Protein AF-A0A529I3W4-F1 (afdb_monomer)

Solvent-access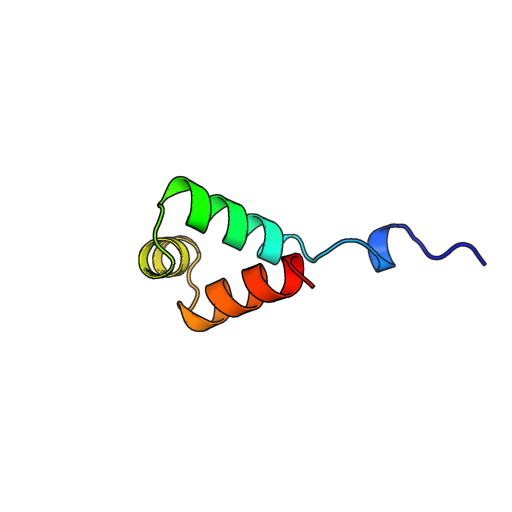ible surface area (backbone atoms only — not comparable to full-atom values): 2965 Å² total; per-residue (Å²): 135,84,77,58,70,72,84,75,52,78,61,68,69,30,57,51,39,43,51,39,22,62,78,64,72,31,50,62,59,28,9,63,76,70,76,49,50,44,66,55,38,52,50,32,40,56,64,72,75,108

Nearest PDB structures (foldseek):
  4pzj-assembly1_A-2  TM=9.961E-01  e=4.787E-02  Eggerthella lenta DSM 2243
  5y9s-assembly1_B  TM=9.296E-01  e=5.868E-02  Vibrio vulnificus CMCP6
  5y9s-assembly1_C  TM=9.290E-01  e=6.280E-02  Vibrio vulnificus CMCP6
  5y9s-assembly1_D  TM=9.101E-01  e=8.816E-02  Vibrio vulnificus CMCP6
  6m5f-assembly1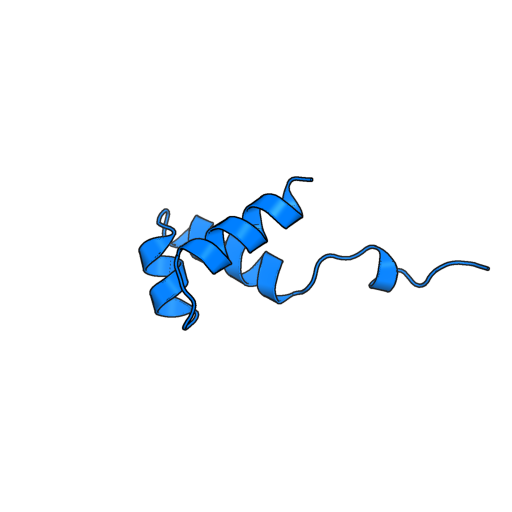_C  TM=9.400E-01  e=6.751E-01  Pseudomonas aeruginosa PAO1

pLDDT: mean 91.01, std 13.65, range [47.31, 98.81]

Structure (mmCIF, N/CA/C/O backbone):
data_AF-A0A529I3W4-F1
#
_entry.id   AF-A0A529I3W4-F1
#
loop_
_atom_site.group_PDB
_atom_site.id
_atom_site.type_symbol
_atom_site.label_atom_id
_atom_site.label_alt_id
_atom_site.label_comp_id
_atom_site.label_asym_id
_atom_site.label_entity_id
_atom_site.label_seq_id
_atom_site.pdbx_PDB_ins_code
_atom_site.Cartn_x
_atom_site.Cartn_y
_atom_site.Cartn_z
_atom_site.occupancy
_atom_site.B_iso_or_equiv
_atom_site.auth_seq_id
_atom_site.auth_comp_id
_atom_site.auth_asym_id
_atom_site.auth_atom_id
_atom_site.pdbx_PDB_model_num
ATOM 1 N N . MET A 1 1 ? 21.552 -10.704 -27.468 1.00 47.31 1 MET A N 1
ATOM 2 C CA . MET A 1 1 ? 20.866 -11.224 -26.267 1.00 47.31 1 MET A CA 1
ATOM 3 C C . MET A 1 1 ? 19.820 -10.201 -25.849 1.00 47.31 1 MET A C 1
ATOM 5 O O . MET A 1 1 ? 20.123 -9.330 -25.050 1.00 47.31 1 MET A O 1
ATOM 9 N N . ALA A 1 2 ? 18.644 -10.215 -26.484 1.00 52.66 2 ALA A N 1
ATOM 10 C CA . ALA A 1 2 ? 17.552 -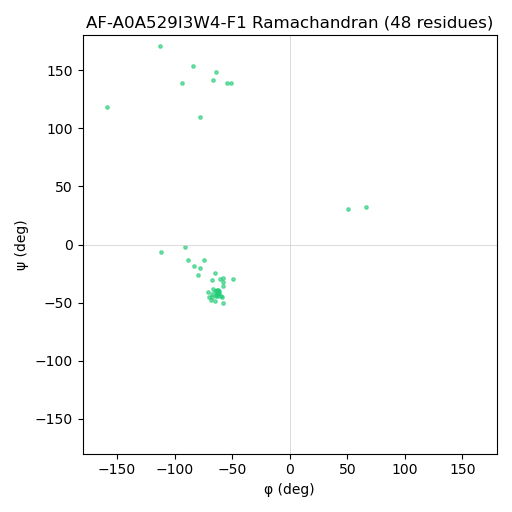9.309 -26.129 1.00 52.66 2 ALA A CA 1
ATOM 11 C C . ALA A 1 2 ? 16.878 -9.859 -24.864 1.00 52.66 2 ALA A C 1
ATOM 13 O O . ALA A 1 2 ? 16.286 -10.938 -24.914 1.00 52.66 2 ALA A O 1
ATOM 14 N N . GLY A 1 3 ? 17.053 -9.172 -23.730 1.00 56.94 3 GLY A N 1
ATOM 15 C CA . GLY A 1 3 ? 16.346 -9.490 -22.488 1.00 56.94 3 GLY A CA 1
ATOM 16 C C . GLY A 1 3 ? 14.843 -9.493 -22.746 1.00 56.94 3 GLY A C 1
ATOM 17 O O . GLY A 1 3 ? 14.342 -8.686 -23.534 1.00 56.94 3 GLY A O 1
ATOM 18 N N . ARG A 1 4 ? 14.125 -10.453 -22.164 1.00 72.19 4 ARG A N 1
ATOM 19 C CA . ARG A 1 4 ? 12.683 -10.562 -22.392 1.00 72.19 4 ARG A CA 1
ATOM 20 C C . ARG A 1 4 ? 12.042 -9.328 -21.767 1.00 72.19 4 ARG A C 1
ATOM 22 O O . ARG A 1 4 ? 12.440 -8.928 -20.684 1.00 72.19 4 ARG A O 1
ATOM 29 N N . VAL A 1 5 ? 11.025 -8.756 -22.406 1.00 62.75 5 VAL A N 1
ATOM 30 C CA . VAL A 1 5 ? 10.267 -7.607 -21.863 1.00 62.75 5 VAL A CA 1
ATOM 31 C C . VAL A 1 5 ? 9.817 -7.855 -20.410 1.00 62.75 5 VAL A C 1
ATOM 33 O O . VAL A 1 5 ? 9.764 -6.927 -19.615 1.00 62.75 5 VAL A O 1
ATOM 36 N N . ALA A 1 6 ? 9.585 -9.119 -20.041 1.00 61.12 6 ALA A N 1
ATOM 37 C CA . ALA A 1 6 ? 9.268 -9.548 -18.681 1.00 61.12 6 ALA A CA 1
ATOM 38 C C . ALA A 1 6 ? 10.327 -9.188 -17.617 1.00 61.12 6 ALA A C 1
ATOM 40 O O . ALA A 1 6 ? 9.947 -8.981 -16.473 1.00 61.12 6 ALA A O 1
ATOM 41 N N . ASP A 1 7 ? 11.613 -9.074 -17.970 1.00 67.31 7 ASP A N 1
ATOM 42 C CA . ASP A 1 7 ? 12.676 -8.681 -17.028 1.00 67.31 7 ASP A CA 1
ATOM 43 C C . ASP A 1 7 ? 12.642 -7.174 -16.690 1.00 67.31 7 ASP A C 1
ATOM 45 O O . ASP A 1 7 ? 13.299 -6.742 -15.748 1.00 67.31 7 ASP A O 1
ATOM 49 N N . ALA A 1 8 ? 11.883 -6.370 -17.446 1.00 77.81 8 ALA A N 1
ATOM 50 C CA . ALA A 1 8 ? 11.771 -4.918 -17.272 1.00 77.81 8 ALA A CA 1
ATOM 51 C C . ALA A 1 8 ? 10.388 -4.455 -16.783 1.00 77.81 8 ALA A C 1
ATOM 53 O O . ALA A 1 8 ? 10.196 -3.267 -16.529 1.00 77.81 8 ALA A O 1
ATOM 54 N N . LEU A 1 9 ? 9.410 -5.361 -16.685 1.00 85.81 9 LEU A N 1
ATOM 55 C CA . LEU A 1 9 ? 8.060 -5.017 -16.248 1.00 85.81 9 LEU A CA 1
ATOM 56 C C . LEU A 1 9 ? 7.914 -5.223 -14.736 1.00 85.81 9 LEU A C 1
ATOM 58 O O . LEU A 1 9 ? 8.376 -6.239 -14.212 1.00 85.81 9 LEU A O 1
ATOM 62 N N . PRO A 1 10 ? 7.236 -4.305 -14.027 1.00 87.69 10 PRO A N 1
ATOM 63 C CA . PRO A 1 10 ? 6.969 -4.488 -12.613 1.00 87.69 10 PRO A CA 1
ATOM 64 C C . PRO A 1 10 ? 6.058 -5.709 -12.387 1.00 87.69 10 PRO A C 1
ATOM 66 O O . PRO A 1 10 ? 5.188 -5.999 -13.218 1.00 87.69 10 PRO A O 1
ATOM 69 N N . PRO A 1 11 ? 6.202 -6.410 -11.250 1.00 93.00 11 PRO A N 1
ATOM 70 C CA . PRO A 1 11 ? 5.258 -7.434 -10.826 1.00 93.00 11 PRO A CA 1
ATOM 71 C C . PRO A 1 11 ? 3.809 -6.928 -10.839 1.00 93.00 11 PRO A C 1
ATOM 73 O O . PRO A 1 11 ? 3.516 -5.817 -10.391 1.00 93.00 11 PRO A O 1
ATOM 76 N N . LEU A 1 12 ? 2.875 -7.768 -11.297 1.00 94.44 12 LEU A N 1
ATOM 77 C CA . LEU A 1 12 ? 1.456 -7.400 -11.411 1.00 94.44 12 LEU A CA 1
ATOM 78 C C . LEU A 1 12 ? 0.837 -6.970 -10.074 1.00 94.44 12 LEU A C 1
ATOM 80 O O . LEU A 1 12 ? -0.032 -6.099 -10.049 1.00 94.44 12 LEU A O 1
ATOM 84 N N . ASP A 1 13 ? 1.298 -7.535 -8.960 1.00 95.38 13 ASP A N 1
ATOM 85 C CA . ASP A 1 13 ? 0.805 -7.166 -7.631 1.00 95.38 13 ASP A CA 1
ATOM 86 C C . ASP A 1 13 ? 1.143 -5.720 -7.251 1.00 95.38 13 ASP A C 1
ATOM 88 O O . ASP A 1 13 ? 0.407 -5.098 -6.476 1.00 95.38 13 ASP A O 1
ATOM 92 N N . TRP A 1 14 ? 2.193 -5.142 -7.843 1.00 96.50 14 TRP A N 1
ATOM 93 C CA . TRP A 1 14 ? 2.503 -3.731 -7.643 1.00 96.50 14 TRP A CA 1
ATOM 94 C C . TRP A 1 14 ? 1.469 -2.849 -8.335 1.00 96.50 14 TRP A C 1
ATOM 96 O O . TRP A 1 14 ? 0.924 -1.937 -7.715 1.00 96.50 14 TRP A O 1
ATOM 106 N N . LEU A 1 15 ? 1.116 -3.181 -9.581 1.00 96.69 15 LEU A N 1
ATOM 107 C CA . LEU A 1 15 ? 0.073 -2.478 -10.334 1.00 96.69 15 LEU A CA 1
ATOM 108 C C . LEU A 1 15 ? -1.297 -2.595 -9.654 1.00 96.69 15 LEU A C 1
ATOM 110 O O . LEU A 1 15 ? -2.034 -1.614 -9.592 1.00 96.69 15 LEU A O 1
ATOM 114 N N . ARG A 1 16 ? -1.620 -3.764 -9.086 1.00 97.75 16 ARG A N 1
ATOM 115 C CA . ARG A 1 16 ? -2.853 -3.969 -8.303 1.00 97.75 16 ARG A CA 1
ATOM 116 C C . ARG A 1 16 ? -2.886 -3.102 -7.047 1.00 97.75 16 ARG A C 1
ATOM 118 O O . ARG A 1 16 ? -3.916 -2.519 -6.731 1.00 97.75 16 ARG A O 1
ATOM 125 N N . SER A 1 17 ? -1.754 -2.986 -6.354 1.00 98.38 17 SER A N 1
ATOM 126 C CA . SER A 1 17 ? -1.638 -2.126 -5.169 1.00 98.38 17 SER A CA 1
ATOM 127 C C . SER A 1 17 ? -1.819 -0.650 -5.525 1.00 98.38 17 SER A C 1
ATOM 129 O O . SER A 1 17 ? -2.498 0.075 -4.799 1.00 98.38 17 SER A O 1
ATOM 131 N N . PHE A 1 18 ? -1.261 -0.220 -6.659 1.00 98.12 18 PHE A N 1
ATOM 132 C CA . PHE A 1 18 ? -1.426 1.136 -7.177 1.00 98.12 18 PHE A CA 1
ATOM 133 C C . PHE A 1 18 ? -2.878 1.444 -7.572 1.00 98.12 18 PHE A C 1
ATOM 135 O O . PHE A 1 18 ? -3.418 2.456 -7.131 1.00 98.12 18 PHE A O 1
ATOM 142 N N . GLU A 1 19 ? -3.533 0.569 -8.344 1.00 98.25 19 GLU A N 1
ATOM 143 C CA . GLU A 1 19 ? -4.939 0.745 -8.741 1.00 98.25 19 GLU A CA 1
ATOM 144 C C . GLU A 1 19 ? -5.861 0.856 -7.524 1.00 98.25 19 GLU A C 1
ATOM 146 O O . GLU A 1 19 ? -6.613 1.827 -7.419 1.00 98.25 19 GLU A O 1
ATOM 151 N N . ALA A 1 20 ? -5.759 -0.079 -6.575 1.00 98.75 20 ALA A N 1
ATOM 152 C CA . ALA A 1 20 ? -6.617 -0.090 -5.396 1.00 98.75 20 ALA A CA 1
ATOM 153 C C . ALA A 1 20 ? -6.395 1.158 -4.529 1.00 98.75 20 ALA A C 1
ATOM 155 O O . ALA A 1 20 ? -7.354 1.789 -4.079 1.00 98.75 20 ALA A O 1
ATOM 156 N N . ALA A 1 21 ? -5.135 1.561 -4.332 1.00 98.62 21 ALA A N 1
ATOM 157 C CA . ALA A 1 21 ? -4.803 2.773 -3.593 1.00 98.62 21 ALA A CA 1
ATOM 158 C C . ALA A 1 21 ? -5.335 4.042 -4.270 1.00 98.62 21 ALA A C 1
ATOM 160 O O . ALA A 1 21 ? -5.832 4.925 -3.572 1.00 98.62 21 ALA A O 1
ATOM 161 N N . ALA A 1 22 ? -5.274 4.126 -5.601 1.00 98.25 22 ALA A N 1
ATOM 162 C CA . ALA A 1 22 ? -5.807 5.252 -6.361 1.00 98.25 22 ALA A CA 1
ATOM 163 C C . ALA A 1 22 ? -7.343 5.301 -6.302 1.00 98.25 22 ALA A C 1
ATOM 165 O O . ALA A 1 22 ? -7.914 6.342 -5.976 1.00 98.25 22 ALA A O 1
ATOM 166 N N . ARG A 1 23 ? -8.022 4.169 -6.537 1.00 98.69 23 ARG A N 1
ATOM 167 C CA . ARG A 1 23 ? -9.491 4.069 -6.495 1.00 98.69 23 ARG A CA 1
ATOM 168 C C . ARG A 1 23 ? -10.055 4.390 -5.114 1.00 98.69 23 ARG A C 1
ATOM 170 O O . ARG A 1 23 ? -11.073 5.070 -5.013 1.00 98.69 23 ARG A O 1
ATOM 177 N N . LEU A 1 24 ? -9.411 3.898 -4.059 1.00 98.69 24 LEU A N 1
ATOM 178 C CA . LEU A 1 24 ? -9.860 4.095 -2.678 1.00 98.69 24 LEU A CA 1
ATOM 179 C C . LEU A 1 24 ? -9.313 5.380 -2.050 1.00 98.69 24 LEU A C 1
ATOM 181 O O . LEU A 1 24 ? -9.773 5.774 -0.980 1.00 98.69 24 LEU A O 1
ATOM 185 N N . SER A 1 25 ? -8.318 6.015 -2.679 1.00 98.38 25 SER A N 1
ATOM 186 C CA . SER A 1 25 ? -7.579 7.166 -2.139 1.00 98.38 25 SER A CA 1
ATOM 187 C C . SER A 1 25 ? -7.053 6.931 -0.711 1.00 98.38 25 SER A C 1
ATOM 189 O O . SER A 1 25 ? -6.968 7.856 0.096 1.00 98.38 25 SER A O 1
ATOM 191 N N . ASN A 1 26 ? -6.744 5.675 -0.363 1.00 98.50 26 ASN A N 1
ATOM 192 C CA . ASN A 1 26 ? -6.373 5.277 0.995 1.00 98.50 26 ASN A CA 1
ATOM 193 C C . ASN A 1 26 ? -5.583 3.956 1.008 1.00 98.50 26 ASN A C 1
ATOM 195 O O . ASN A 1 26 ? -6.109 2.896 0.667 1.00 98.50 26 ASN A O 1
ATOM 199 N N . PHE A 1 27 ? -4.334 3.998 1.482 1.00 98.19 27 PHE A N 1
ATOM 200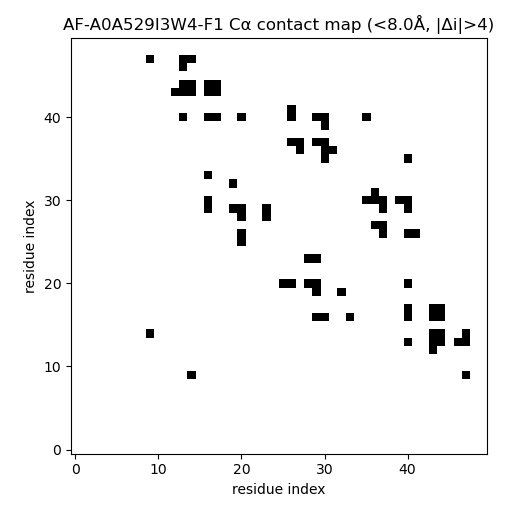 C CA . PHE A 1 27 ? -3.465 2.816 1.549 1.00 98.19 27 PHE A CA 1
ATOM 201 C C . 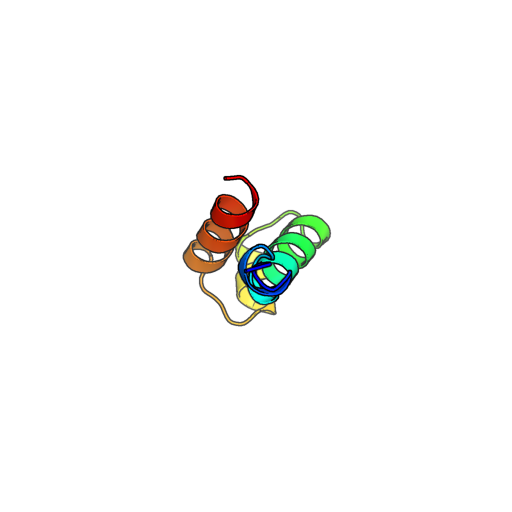PHE A 1 27 ? -3.922 1.75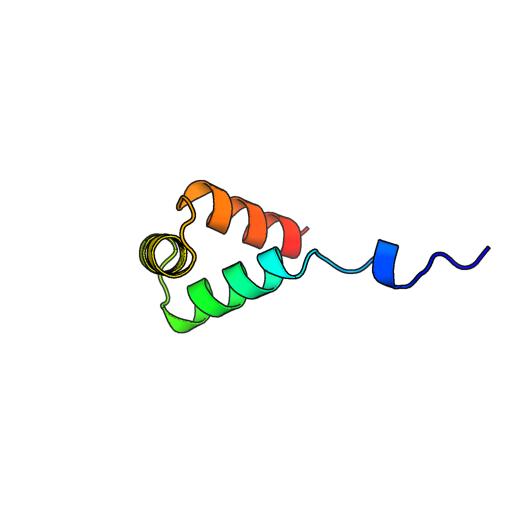9 2.557 1.00 98.19 27 PHE A C 1
ATOM 203 O O . PHE A 1 27 ? -3.693 0.573 2.340 1.00 98.19 27 PHE A O 1
ATOM 210 N N . THR A 1 28 ? -4.571 2.162 3.649 1.00 98.69 28 THR A N 1
ATOM 211 C CA . THR A 1 28 ? -5.093 1.220 4.650 1.00 98.69 28 THR A CA 1
ATOM 212 C C . THR A 1 28 ? -6.293 0.457 4.093 1.00 98.69 28 THR A C 1
ATOM 214 O O . THR A 1 28 ? -6.389 -0.753 4.276 1.00 98.69 28 THR A O 1
ATOM 217 N N . ALA A 1 29 ? -7.178 1.142 3.362 1.00 98.69 29 ALA A N 1
ATOM 218 C CA . ALA A 1 29 ? -8.320 0.504 2.709 1.00 98.69 29 ALA A CA 1
ATOM 219 C C . ALA A 1 29 ? -7.874 -0.438 1.577 1.00 98.69 29 ALA A C 1
ATOM 221 O O . ALA A 1 29 ? -8.359 -1.563 1.498 1.00 98.69 29 ALA A O 1
ATOM 222 N N . ALA A 1 30 ? -6.898 -0.023 0.762 1.00 98.81 30 ALA A N 1
ATOM 223 C CA . ALA A 1 30 ? -6.313 -0.875 -0.276 1.00 98.81 30 ALA A CA 1
ATOM 224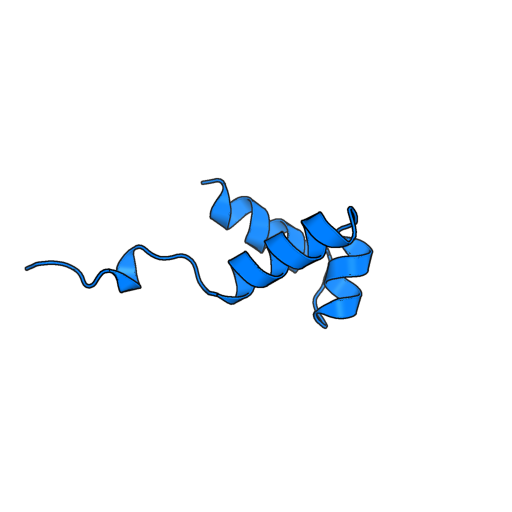 C C . ALA A 1 30 ? -5.638 -2.125 0.309 1.00 98.81 30 ALA A C 1
ATOM 226 O O . ALA A 1 30 ? -5.797 -3.224 -0.213 1.00 98.81 30 ALA A O 1
ATOM 227 N N . ALA A 1 31 ? -4.932 -1.980 1.432 1.00 98.75 31 ALA A N 1
ATOM 228 C CA . ALA A 1 31 ? -4.333 -3.110 2.133 1.00 98.75 31 ALA A CA 1
ATOM 229 C C . ALA A 1 31 ? -5.392 -4.103 2.633 1.00 98.75 31 ALA A C 1
ATOM 231 O O . ALA A 1 31 ? -5.246 -5.306 2.423 1.00 98.75 31 ALA A O 1
ATOM 232 N N . ALA A 1 32 ? -6.485 -3.605 3.222 1.00 98.81 32 ALA A N 1
ATOM 233 C CA . ALA A 1 32 ? -7.599 -4.444 3.654 1.00 98.81 32 ALA A CA 1
ATOM 234 C C . ALA A 1 32 ? -8.266 -5.182 2.479 1.00 98.81 32 ALA A C 1
ATOM 236 O O . ALA A 1 32 ? -8.568 -6.366 2.599 1.00 98.81 32 ALA A O 1
ATOM 237 N N . GLU A 1 33 ? -8.452 -4.513 1.338 1.00 98.69 33 GLU A N 1
ATOM 238 C CA . GLU A 1 33 ? -9.049 -5.110 0.138 1.00 98.69 33 GLU A CA 1
ATOM 239 C C . GLU A 1 33 ? -8.165 -6.207 -0.479 1.00 98.69 33 GLU A C 1
ATOM 241 O O . GLU A 1 33 ? -8.665 -7.238 -0.924 1.00 98.69 33 GLU A O 1
ATOM 246 N N . LEU A 1 34 ? -6.844 -6.010 -0.472 1.00 98.31 34 LEU A N 1
ATOM 247 C CA . LEU A 1 34 ? -5.880 -6.927 -1.084 1.00 98.31 34 LEU A CA 1
ATOM 248 C C . LEU A 1 34 ? -5.360 -8.014 -0.129 1.00 98.31 34 LEU A C 1
ATOM 250 O O . LEU A 1 34 ? -4.565 -8.854 -0.549 1.00 98.31 34 LEU A O 1
ATOM 254 N N . GLY A 1 35 ? -5.777 -8.011 1.141 1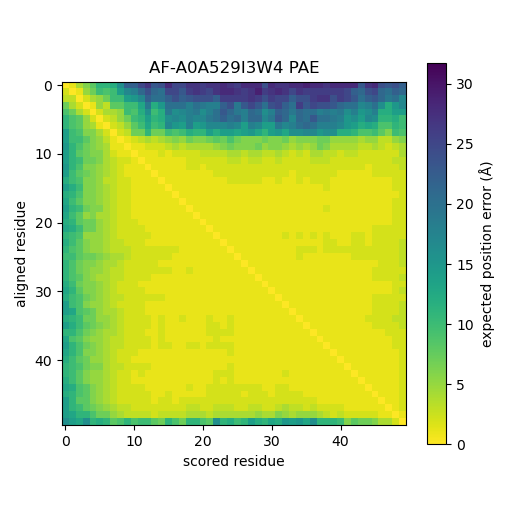.00 98.50 35 GLY A N 1
ATOM 255 C CA . GLY A 1 35 ? -5.255 -8.937 2.153 1.00 98.50 35 GLY A CA 1
ATOM 256 C C . GLY A 1 35 ? -3.774 -8.703 2.476 1.00 98.50 35 GLY A C 1
ATOM 257 O O . GLY A 1 35 ? -3.039 -9.646 2.764 1.00 98.50 35 GLY A O 1
ATOM 258 N N . LEU A 1 36 ? -3.328 -7.450 2.399 1.00 98.44 36 LEU A N 1
ATOM 259 C CA . LEU A 1 36 ? -1.951 -7.021 2.630 1.00 98.44 36 LEU A CA 1
ATOM 260 C C . LEU A 1 36 ? -1.846 -6.157 3.889 1.00 98.44 36 LEU A C 1
ATOM 262 O O . LEU A 1 36 ? -2.835 -5.718 4.474 1.00 98.44 36 LEU A O 1
ATOM 266 N N . THR A 1 37 ? -0.614 -5.863 4.295 1.00 98.75 37 THR A N 1
ATOM 267 C CA . THR A 1 37 ? -0.352 -4.784 5.250 1.00 98.75 37 THR A CA 1
ATOM 268 C C . THR A 1 37 ? -0.269 -3.446 4.515 1.00 98.75 37 THR A C 1
ATOM 270 O O . THR A 1 37 ? 0.115 -3.387 3.345 1.00 98.75 37 THR A O 1
ATOM 273 N N . GLN A 1 38 ? -0.570 -2.343 5.208 1.00 98.62 38 GLN A N 1
ATOM 274 C CA . GLN A 1 38 ? -0.399 -1.000 4.639 1.00 98.62 38 GLN A CA 1
ATOM 275 C C . GLN A 1 38 ? 1.059 -0.750 4.205 1.00 98.62 38 GLN A C 1
ATOM 277 O O . GLN A 1 38 ? 1.294 -0.145 3.159 1.00 98.62 38 GLN A O 1
ATOM 282 N N . ALA A 1 39 ? 2.029 -1.293 4.952 1.00 98.50 39 ALA A N 1
ATOM 283 C CA . ALA A 1 39 ? 3.446 -1.223 4.609 1.00 98.50 39 ALA A CA 1
ATOM 284 C C . ALA A 1 39 ? 3.767 -1.918 3.273 1.00 98.50 39 ALA A C 1
ATOM 286 O O . ALA A 1 39 ? 4.507 -1.355 2.470 1.00 98.50 39 ALA A O 1
ATOM 287 N N . ALA A 1 40 ? 3.183 -3.093 3.003 1.00 98.38 40 ALA A N 1
ATOM 288 C CA . ALA A 1 40 ? 3.378 -3.807 1.739 1.00 98.38 40 ALA A CA 1
ATOM 289 C C . ALA A 1 40 ? 2.825 -3.014 0.542 1.00 98.38 40 ALA A C 1
ATOM 291 O O . ALA A 1 40 ? 3.514 -2.858 -0.464 1.00 98.38 40 ALA A O 1
ATOM 292 N N . VAL A 1 41 ? 1.628 -2.431 0.681 1.00 98.50 41 VAL A N 1
ATOM 293 C CA . VAL A 1 41 ? 1.039 -1.553 -0.349 1.00 98.50 41 VAL A CA 1
ATOM 294 C C . VAL A 1 41 ? 1.937 -0.341 -0.618 1.00 98.50 41 VAL A C 1
ATOM 296 O O . VAL A 1 41 ? 2.208 -0.015 -1.772 1.00 98.50 41 VAL A O 1
ATOM 299 N N . SER A 1 42 ? 2.454 0.301 0.434 1.00 98.12 42 SER A N 1
ATOM 300 C CA . SER A 1 42 ? 3.374 1.435 0.289 1.00 98.12 42 SER A CA 1
ATOM 301 C C . SER A 1 42 ? 4.682 1.041 -0.407 1.00 98.12 42 SER A C 1
ATOM 303 O O . SER A 1 42 ? 5.164 1.786 -1.261 1.00 98.12 42 SER A O 1
ATOM 305 N N . GLN A 1 43 ? 5.239 -0.132 -0.090 1.00 98.12 43 GLN A N 1
ATOM 306 C CA . GLN A 1 43 ? 6.450 -0.643 -0.735 1.00 98.12 43 GLN A CA 1
ATOM 307 C C . GLN A 1 43 ? 6.241 -0.908 -2.225 1.00 98.12 43 GLN A C 1
ATOM 309 O O . GLN A 1 43 ? 7.081 -0.519 -3.032 1.00 98.12 43 GLN A O 1
ATOM 314 N N . HIS A 1 44 ? 5.115 -1.524 -2.587 1.00 97.44 44 HIS A N 1
ATOM 315 C CA . HIS A 1 44 ? 4.750 -1.789 -3.975 1.00 97.44 44 HIS A CA 1
ATOM 316 C C . HIS A 1 44 ? 4.653 -0.506 -4.810 1.00 97.44 44 HIS A C 1
ATOM 318 O O . HIS A 1 44 ? 5.199 -0.451 -5.907 1.00 97.44 44 HIS A O 1
A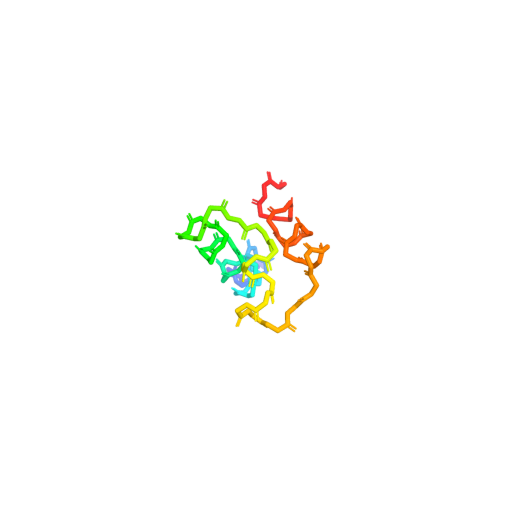TOM 324 N N . ILE A 1 45 ? 4.009 0.541 -4.283 1.00 96.81 45 ILE A N 1
ATOM 325 C CA . ILE A 1 45 ? 3.873 1.824 -4.992 1.00 96.81 45 ILE A CA 1
ATOM 326 C C . ILE A 1 45 ? 5.232 2.508 -5.137 1.00 96.81 45 ILE A C 1
ATOM 328 O O . ILE A 1 45 ? 5.608 2.906 -6.233 1.00 96.81 45 ILE A O 1
ATOM 332 N N . ARG A 1 46 ? 6.027 2.547 -4.064 1.00 96.50 46 ARG A N 1
ATOM 333 C CA . ARG A 1 46 ? 7.382 3.108 -4.108 1.00 96.50 46 ARG A CA 1
ATOM 334 C C . ARG A 1 46 ? 8.300 2.371 -5.095 1.00 96.50 46 ARG A C 1
ATOM 336 O O . ARG A 1 46 ? 9.248 2.964 -5.605 1.00 96.50 46 ARG A O 1
ATOM 343 N N . ALA A 1 47 ? 8.074 1.080 -5.322 1.00 94.38 47 ALA A N 1
ATOM 344 C CA . ALA A 1 47 ? 8.833 0.293 -6.288 1.00 94.38 47 ALA A CA 1
ATOM 345 C C . ALA A 1 47 ? 8.391 0.533 -7.745 1.00 94.38 47 ALA A C 1
ATOM 347 O O . ALA A 1 47 ? 9.169 0.260 -8.649 1.00 94.38 47 ALA A O 1
ATOM 348 N N . LEU A 1 48 ? 7.180 1.059 -7.976 1.00 92.81 48 LEU A N 1
ATOM 349 C CA . LEU A 1 48 ? 6.730 1.526 -9.295 1.00 92.81 48 LEU A CA 1
ATOM 350 C C . LEU A 1 48 ? 7.258 2.922 -9.654 1.00 92.81 48 LEU A C 1
ATOM 352 O O . LEU A 1 48 ? 7.341 3.251 -10.832 1.00 92.81 48 LEU A O 1
ATOM 356 N N . GLU A 1 49 ? 7.552 3.752 -8.653 1.00 90.00 49 GLU A N 1
ATOM 357 C CA . GLU A 1 49 ? 8.012 5.137 -8.838 1.00 90.00 49 GLU A CA 1
ATOM 358 C C . GLU A 1 49 ? 9.526 5.271 -9.095 1.00 90.00 49 GLU A C 1
ATOM 360 O O . GLU A 1 49 ? 9.966 6.329 -9.545 1.00 90.00 49 GLU A O 1
ATOM 365 N N . GLN A 1 50 ? 10.316 4.241 -8.770 1.00 77.69 50 GLN A N 1
ATOM 366 C CA . GLN A 1 50 ? 11.778 4.191 -8.953 1.00 77.69 50 GLN A CA 1
ATOM 367 C C . GLN A 1 50 ? 12.155 3.599 -10.308 1.00 77.69 50 GLN A C 1
ATOM 369 O O . GLN A 1 50 ? 13.125 4.120 -10.904 1.00 77.69 50 GLN A O 1
#

Sequence (50 aa):
MAGRVADALPPLDWLRSFEAAARLSNFTAAAAELGLTQAAVSQHIRALEQ

Mean predicted aligned error: 4.89 Å

Radius of gyration: 12.35 Å; Cα contacts (8 Å, |Δi|>4): 43; chains: 1; bounding box: 31×18×32 Å

Foldseek 3Di:
DDDDVVVVDQDVVLVQLVVLCVVVVDLCRSCVVVVHHSVVSVVSPVVVVD

Secondary structure (DSSP, 8-state):
----GGGTSPPHHHHHHHHHHHHHT-HHHHHHHHT--HHHHHHHHHHHH-